Protein AF-A0A3N5UW01-F1 (afdb_monomer)

Nearest PDB structures (foldseek):
  9c3c-assembly1_g  TM=2.859E-01  e=5.652E-01  Oryctolagus cuniculus

Radius of gyration: 38.85 Å; Cα contacts (8 Å, |Δi|>4): 46; chains: 1; bounding box: 62×27×122 Å

Secondary structure (DSSP, 8-state):
------STTSHHHHHHHHHHHHHHHHHHHHHHHHHHHHHHHHHHHHHHHHS-TT----S-S-------S-S----SEEEEE-TTS-EEEEEEEETTEEEEEE--

Structure (mmCIF, N/CA/C/O backbone):
data_AF-A0A3N5UW01-F1
#
_entry.id   AF-A0A3N5UW01-F1
#
loop_
_atom_site.group_PDB
_atom_site.id
_atom_site.type_symbol
_atom_site.label_atom_id
_atom_site.label_alt_id
_atom_site.label_comp_id
_atom_site.label_asym_id
_atom_site.label_entity_id
_atom_site.label_seq_id
_atom_site.pdbx_PDB_ins_code
_atom_site.Cartn_x
_atom_site.Cartn_y
_atom_site.Cartn_z
_atom_site.occupancy
_atom_site.B_iso_or_equiv
_atom_site.auth_seq_id
_atom_site.auth_comp_id
_atom_site.auth_asym_id
_atom_site.auth_atom_id
_atom_site.pdbx_PDB_model_num
ATOM 1 N N . MET A 1 1 ? 33.631 15.659 -86.464 1.00 45.50 1 MET A N 1
ATOM 2 C CA . MET A 1 1 ? 33.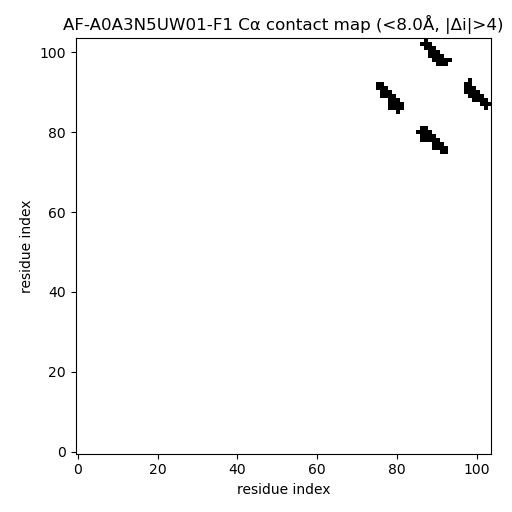346 16.226 -85.129 1.00 45.50 1 MET A CA 1
ATOM 3 C C . MET A 1 1 ? 32.632 15.150 -84.328 1.00 45.50 1 MET A C 1
ATOM 5 O O . MET A 1 1 ? 31.480 14.873 -84.620 1.00 45.50 1 MET A O 1
ATOM 9 N N . SER A 1 2 ? 33.350 14.465 -83.435 1.00 50.00 2 SER A N 1
ATOM 10 C CA . SER A 1 2 ? 32.828 13.345 -82.636 1.00 50.00 2 SER A CA 1
ATOM 11 C C . SER A 1 2 ? 32.623 13.816 -81.201 1.00 50.00 2 SER A C 1
ATOM 13 O O . SER A 1 2 ? 33.566 14.310 -80.588 1.00 50.00 2 SER A O 1
ATOM 15 N N . VAL A 1 3 ? 31.402 13.685 -80.690 1.00 66.69 3 VAL A N 1
ATOM 16 C CA . VAL A 1 3 ? 31.042 13.969 -79.294 1.00 66.69 3 VAL A CA 1
ATOM 17 C C . VAL A 1 3 ? 31.206 12.674 -78.485 1.00 66.69 3 VAL A C 1
ATOM 19 O O . VAL A 1 3 ? 30.665 11.654 -78.913 1.00 66.69 3 VAL A O 1
ATOM 22 N N . PRO A 1 4 ? 31.929 12.659 -77.349 1.00 66.25 4 PRO A N 1
ATOM 23 C CA . PRO A 1 4 ? 32.035 11.470 -76.504 1.00 66.25 4 PRO A CA 1
ATOM 24 C C . PRO A 1 4 ? 30.859 11.371 -75.507 1.00 66.25 4 PRO A C 1
ATOM 26 O O . PRO A 1 4 ? 30.545 12.365 -74.854 1.00 66.25 4 PRO A O 1
ATOM 29 N N . PRO A 1 5 ? 30.242 10.187 -75.312 1.00 72.38 5 PRO A N 1
ATOM 30 C CA . PRO A 1 5 ? 29.309 9.949 -74.213 1.00 72.38 5 PRO A CA 1
ATOM 31 C C . PRO A 1 5 ? 29.868 8.905 -73.231 1.00 72.38 5 PRO A C 1
ATOM 33 O O . PRO A 1 5 ? 29.933 7.723 -73.565 1.00 72.38 5 PRO A O 1
ATOM 36 N N . ALA A 1 6 ? 30.266 9.308 -72.016 1.00 57.91 6 ALA A N 1
ATOM 37 C CA . ALA A 1 6 ? 30.646 8.341 -70.972 1.00 57.91 6 ALA A CA 1
ATOM 38 C C . ALA A 1 6 ? 30.590 8.843 -69.508 1.00 57.91 6 ALA A C 1
ATOM 40 O O . ALA A 1 6 ? 31.278 8.272 -68.663 1.00 57.91 6 ALA A O 1
ATOM 41 N N . GLU A 1 7 ? 29.801 9.866 -69.156 1.00 57.69 7 GLU A N 1
ATOM 42 C CA . GLU A 1 7 ? 29.790 10.381 -67.764 1.00 57.69 7 GLU A CA 1
ATOM 43 C C . GLU A 1 7 ? 28.552 10.028 -66.925 1.00 57.69 7 GLU A C 1
ATOM 45 O O . GLU A 1 7 ? 28.596 10.137 -65.703 1.00 57.69 7 GLU A O 1
ATOM 50 N N . THR A 1 8 ? 27.474 9.499 -67.505 1.00 60.41 8 THR A N 1
ATOM 51 C CA . THR A 1 8 ? 26.215 9.290 -66.762 1.00 60.41 8 THR A CA 1
ATOM 52 C C . THR A 1 8 ? 26.077 7.943 -66.040 1.00 60.41 8 THR A C 1
ATOM 54 O O . THR A 1 8 ? 25.133 7.771 -65.279 1.00 60.41 8 THR A O 1
ATOM 57 N N . CYS A 1 9 ? 27.008 6.991 -66.190 1.00 54.09 9 CYS A N 1
ATOM 58 C CA . CYS A 1 9 ? 26.825 5.629 -65.652 1.00 54.09 9 CYS A CA 1
ATOM 59 C C . CYS A 1 9 ? 27.586 5.318 -64.343 1.00 54.09 9 CYS A C 1
ATOM 61 O O . CYS A 1 9 ? 27.413 4.241 -63.775 1.00 54.09 9 CYS A O 1
ATOM 63 N N . ARG A 1 10 ? 28.435 6.227 -63.835 1.00 58.81 10 ARG A N 1
ATOM 64 C CA . ARG A 1 10 ? 29.191 5.997 -62.581 1.00 58.81 10 ARG A CA 1
ATOM 65 C C . ARG A 1 10 ? 28.487 6.502 -61.318 1.00 58.81 10 ARG A C 1
ATOM 67 O O . ARG A 1 10 ? 28.707 5.919 -60.258 1.00 58.81 10 ARG A O 1
ATOM 74 N N . MET A 1 11 ? 27.636 7.524 -61.431 1.00 57.56 11 MET A N 1
ATOM 75 C CA . MET A 1 11 ? 27.013 8.201 -60.283 1.00 57.56 11 MET A CA 1
ATOM 76 C C . MET A 1 11 ? 25.943 7.329 -59.605 1.00 57.56 11 MET A C 1
ATOM 78 O O . MET A 1 11 ? 25.987 7.136 -58.397 1.00 57.56 11 MET A O 1
ATOM 82 N N . ASP A 1 12 ? 25.113 6.642 -60.393 1.00 71.81 12 ASP A N 1
ATOM 83 C CA . ASP A 1 12 ? 24.039 5.773 -59.890 1.00 71.81 12 ASP A CA 1
ATOM 84 C C . ASP A 1 12 ? 24.577 4.646 -58.981 1.00 71.81 12 ASP A C 1
ATOM 86 O O . ASP A 1 12 ? 24.140 4.455 -57.850 1.00 71.81 12 ASP A O 1
ATOM 90 N N . SER A 1 13 ? 25.631 3.947 -59.411 1.00 75.56 13 SER A N 1
ATOM 91 C CA . SER A 1 13 ? 26.195 2.827 -58.640 1.00 75.56 13 SER A CA 1
ATOM 92 C C . SER A 1 13 ? 26.893 3.239 -57.335 1.00 75.56 13 SER A C 1
ATOM 94 O O . SER A 1 13 ? 26.899 2.465 -56.375 1.00 75.56 13 SER A O 1
ATOM 96 N N . ALA A 1 14 ? 27.493 4.432 -57.286 1.00 83.12 14 ALA A N 1
ATOM 97 C CA . ALA A 1 14 ? 28.154 4.947 -56.089 1.00 83.12 14 ALA A CA 1
ATOM 98 C C . ALA A 1 14 ? 27.126 5.464 -55.073 1.00 83.12 14 ALA A C 1
ATOM 100 O O . ALA A 1 14 ? 27.239 5.167 -53.881 1.00 83.12 14 ALA A O 1
ATOM 101 N N . ASP A 1 15 ? 26.086 6.142 -55.557 1.00 85.00 15 ASP A N 1
ATOM 102 C CA . ASP A 1 15 ? 24.999 6.669 -54.738 1.00 85.00 15 ASP A CA 1
ATOM 103 C C . ASP A 1 15 ? 24.146 5.538 -54.149 1.00 85.00 15 ASP A C 1
ATOM 105 O O . ASP A 1 15 ? 23.898 5.524 -52.941 1.00 85.00 15 ASP A O 1
ATOM 109 N N . HIS A 1 16 ? 23.806 4.511 -54.940 1.00 84.25 16 HIS A N 1
ATOM 110 C CA . HIS A 1 16 ? 23.116 3.311 -54.440 1.00 84.25 16 HIS A CA 1
ATOM 111 C C . HIS A 1 16 ? 23.913 2.595 -53.349 1.00 84.25 16 HIS A C 1
ATOM 113 O O . HIS A 1 16 ? 23.346 2.171 -52.342 1.00 84.25 16 HIS A O 1
ATOM 119 N N . ARG A 1 17 ? 25.241 2.493 -53.498 1.00 85.44 17 ARG A N 1
ATOM 120 C CA . ARG A 1 17 ? 26.116 1.901 -52.470 1.00 85.44 17 ARG A CA 1
ATOM 121 C C . ARG A 1 17 ? 26.164 2.750 -51.200 1.00 85.44 17 ARG A C 1
ATOM 123 O O . ARG A 1 17 ? 26.128 2.198 -50.101 1.00 85.44 17 ARG A O 1
ATOM 130 N N . ALA A 1 18 ? 26.217 4.074 -51.332 1.00 88.81 18 ALA A N 1
ATOM 131 C CA . ALA A 1 18 ? 26.189 4.988 -50.194 1.00 88.81 18 ALA A CA 1
ATOM 132 C C . ALA A 1 18 ? 24.846 4.933 -49.443 1.00 88.81 18 ALA A C 1
ATOM 134 O O . ALA A 1 18 ? 24.825 4.944 -48.210 1.00 88.81 18 ALA A O 1
ATOM 135 N N . LEU A 1 19 ? 23.729 4.823 -50.167 1.00 89.44 19 LEU A N 1
ATOM 136 C CA . LEU A 1 19 ? 22.396 4.654 -49.588 1.00 89.44 19 LEU A CA 1
ATOM 137 C C . LEU A 1 19 ? 22.237 3.293 -48.907 1.00 89.44 19 LEU A C 1
ATOM 139 O O . LEU A 1 19 ? 21.755 3.245 -47.776 1.00 89.44 19 LEU A O 1
ATOM 143 N N . ALA A 1 20 ? 22.709 2.212 -49.532 1.00 89.56 20 ALA A N 1
ATOM 144 C CA . ALA A 1 20 ? 22.697 0.878 -48.939 1.00 89.56 20 ALA A CA 1
ATOM 145 C C . ALA A 1 20 ? 23.468 0.850 -47.613 1.00 89.56 20 ALA A C 1
ATOM 147 O O . ALA A 1 20 ? 22.941 0.379 -46.612 1.00 89.56 20 ALA A O 1
ATOM 148 N N . ALA A 1 21 ? 24.661 1.452 -47.559 1.00 90.06 21 ALA A N 1
ATOM 149 C CA . ALA A 1 21 ? 25.450 1.536 -46.329 1.00 90.06 21 ALA A CA 1
ATOM 150 C C . ALA A 1 21 ? 24.744 2.332 -45.213 1.00 90.06 21 ALA A C 1
ATOM 152 O O . ALA A 1 21 ? 24.840 1.983 -44.033 1.00 90.06 21 ALA A O 1
ATOM 153 N N . ARG A 1 22 ? 24.016 3.400 -45.569 1.00 91.31 22 ARG A N 1
ATOM 154 C CA . ARG A 1 22 ? 23.206 4.169 -44.611 1.00 91.31 22 ARG A CA 1
ATOM 155 C C . ARG A 1 22 ? 22.004 3.370 -44.113 1.00 91.31 22 ARG A C 1
ATOM 157 O O . ARG A 1 22 ? 21.739 3.389 -42.914 1.00 91.31 22 ARG A O 1
ATOM 164 N N . LEU A 1 23 ? 21.308 2.660 -44.998 1.00 92.50 23 LEU A N 1
ATOM 165 C CA . LEU A 1 23 ? 20.185 1.791 -44.638 1.00 92.50 23 LEU A CA 1
ATOM 166 C C . LEU A 1 23 ? 20.625 0.674 -43.697 1.00 92.50 23 LEU A C 1
ATOM 168 O O . LEU A 1 23 ? 20.002 0.477 -42.660 1.00 92.50 23 LEU A O 1
ATOM 172 N N . ASP A 1 24 ? 21.751 0.035 -43.995 1.00 93.25 24 ASP A N 1
ATOM 173 C CA . ASP A 1 24 ? 22.326 -1.030 -43.176 1.00 93.25 24 ASP A CA 1
ATOM 174 C C . ASP A 1 24 ? 22.614 -0.563 -41.743 1.00 93.25 24 ASP A C 1
ATOM 176 O O . ASP A 1 24 ? 22.425 -1.293 -40.765 1.00 93.25 24 ASP A O 1
ATOM 180 N N . ARG A 1 25 ? 23.069 0.686 -41.602 1.00 92.75 25 ARG A N 1
ATOM 181 C CA . ARG A 1 25 ? 23.287 1.316 -40.300 1.00 92.75 25 ARG A CA 1
ATOM 182 C C . ARG A 1 25 ? 21.964 1.596 -39.590 1.00 92.75 25 ARG A C 1
ATOM 184 O O . ARG A 1 25 ? 21.814 1.223 -38.425 1.00 92.75 25 ARG A O 1
ATOM 191 N N . LEU A 1 26 ? 21.014 2.211 -40.291 1.00 91.81 26 LEU A N 1
ATOM 192 C CA . LEU A 1 26 ? 19.700 2.539 -39.738 1.00 91.81 26 LEU A CA 1
ATOM 193 C C . LEU A 1 26 ? 18.927 1.288 -39.317 1.00 91.81 26 LEU A C 1
ATOM 195 O O . LEU A 1 26 ? 18.271 1.305 -38.282 1.00 91.81 26 LEU A O 1
ATOM 199 N N . GLU A 1 27 ? 19.031 0.186 -40.054 1.00 94.81 27 GLU A N 1
ATOM 200 C CA . GLU A 1 27 ? 18.365 -1.068 -39.714 1.00 94.81 27 GLU A CA 1
ATOM 201 C C . GLU A 1 27 ? 18.915 -1.664 -38.413 1.00 94.81 27 GLU A C 1
ATOM 203 O O . GLU A 1 27 ? 18.147 -2.065 -37.534 1.00 94.81 27 GLU A O 1
ATOM 208 N N . ARG A 1 28 ? 20.242 -1.661 -38.232 1.00 93.00 28 ARG A N 1
ATOM 209 C CA . ARG A 1 28 ? 20.877 -2.132 -36.989 1.00 93.00 28 ARG A CA 1
ATOM 210 C C . ARG A 1 28 ? 20.487 -1.270 -35.793 1.00 93.00 28 ARG A C 1
ATOM 212 O O . ARG A 1 28 ? 20.191 -1.807 -34.724 1.00 93.00 28 ARG A O 1
ATOM 219 N N . GLU A 1 29 ? 20.478 0.050 -35.966 1.00 92.62 29 GLU A N 1
ATOM 220 C CA . GLU A 1 29 ? 20.065 0.998 -34.927 1.00 92.62 29 GLU A CA 1
ATOM 221 C C . GLU A 1 29 ? 18.573 0.829 -34.589 1.00 92.62 29 GLU A C 1
ATOM 223 O O . GLU A 1 29 ? 18.212 0.713 -33.417 1.00 92.62 29 GLU A O 1
ATOM 228 N N . ASN A 1 30 ? 17.707 0.690 -35.597 1.00 93.31 30 ASN A N 1
ATOM 229 C CA . ASN A 1 30 ? 16.273 0.464 -35.415 1.00 93.31 30 ASN A CA 1
ATOM 230 C C . ASN A 1 30 ? 15.986 -0.876 -34.721 1.00 93.31 30 ASN A C 1
ATOM 232 O O . ASN A 1 30 ? 15.158 -0.938 -33.813 1.00 93.31 30 ASN A O 1
ATOM 236 N N . ARG A 1 31 ? 16.709 -1.945 -35.082 1.00 93.00 31 ARG A N 1
ATOM 237 C CA . ARG A 1 31 ? 16.579 -3.264 -34.447 1.00 93.00 31 ARG A CA 1
ATOM 238 C C . ARG A 1 31 ? 16.953 -3.220 -32.966 1.00 93.00 31 ARG A C 1
ATOM 240 O O . ARG A 1 31 ? 16.228 -3.784 -32.149 1.00 93.00 31 ARG A O 1
ATOM 247 N N . ARG A 1 32 ? 18.026 -2.507 -32.608 1.00 91.81 32 ARG A N 1
ATOM 248 C CA . ARG A 1 32 ? 18.423 -2.290 -31.205 1.00 91.81 32 ARG A CA 1
ATOM 249 C C . ARG A 1 32 ? 17.400 -1.449 -30.446 1.00 91.81 32 ARG A C 1
ATOM 251 O O . ARG A 1 32 ? 17.044 -1.813 -29.331 1.00 91.81 32 ARG A O 1
ATOM 258 N N . MET A 1 33 ? 16.879 -0.380 -31.050 1.00 93.12 33 MET A N 1
ATOM 259 C CA . MET A 1 33 ? 15.835 0.445 -30.430 1.00 93.12 33 MET A CA 1
ATOM 260 C C . MET A 1 33 ? 14.536 -0.328 -30.209 1.00 93.12 33 MET A C 1
ATOM 262 O O . MET A 1 33 ? 13.938 -0.204 -29.147 1.00 93.12 33 MET A O 1
ATOM 266 N N . LYS A 1 34 ? 14.114 -1.168 -31.160 1.00 92.62 34 LYS A N 1
ATOM 267 C CA . LYS A 1 34 ? 12.939 -2.037 -30.995 1.00 92.62 34 LYS A CA 1
ATOM 268 C C . LYS A 1 34 ? 13.131 -3.031 -29.856 1.00 92.62 34 LYS A C 1
ATOM 270 O O . LYS A 1 34 ? 12.231 -3.192 -29.039 1.00 92.62 34 LYS A O 1
ATOM 275 N N . GLN A 1 35 ? 14.306 -3.655 -29.770 1.00 92.56 35 GLN A N 1
ATOM 276 C CA . GLN A 1 35 ? 14.639 -4.556 -28.666 1.00 92.56 35 GLN A CA 1
ATOM 277 C C . GLN A 1 35 ? 14.626 -3.815 -27.324 1.00 92.56 35 GLN A C 1
ATOM 279 O O . GLN A 1 35 ? 13.925 -4.246 -26.412 1.00 92.56 35 GLN A O 1
ATOM 284 N N . ALA A 1 36 ? 15.301 -2.666 -27.228 1.00 93.50 36 ALA A N 1
ATOM 285 C CA . ALA A 1 36 ? 15.328 -1.845 -26.019 1.00 93.50 36 ALA A CA 1
ATOM 286 C C . ALA A 1 36 ? 13.929 -1.352 -25.612 1.00 93.50 36 ALA A C 1
ATOM 288 O O . ALA A 1 36 ? 13.554 -1.460 -24.448 1.00 93.50 36 ALA A O 1
ATOM 289 N N . GLY A 1 37 ? 13.130 -0.878 -26.570 1.00 94.56 37 GLY A N 1
ATOM 290 C CA . GLY A 1 37 ? 11.759 -0.429 -26.340 1.00 94.56 37 GLY A CA 1
ATOM 291 C C . GLY A 1 37 ? 10.840 -1.563 -25.890 1.00 94.56 37 GLY A C 1
ATOM 292 O O . GLY A 1 37 ? 10.109 -1.406 -24.918 1.0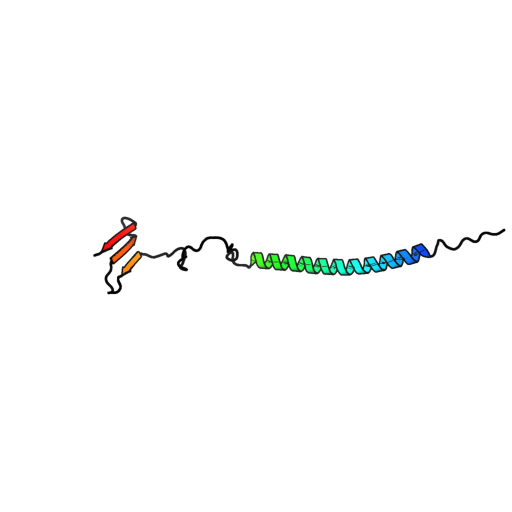0 94.56 37 GLY A O 1
ATOM 293 N N . SER A 1 38 ? 10.916 -2.733 -26.533 1.00 94.19 38 SER A N 1
ATOM 294 C CA . SER A 1 38 ? 10.131 -3.905 -26.120 1.00 94.19 38 SER A CA 1
ATOM 295 C C . SER A 1 38 ? 10.513 -4.399 -24.722 1.00 94.19 38 SER A C 1
ATOM 297 O O . SER A 1 38 ? 9.633 -4.730 -23.933 1.00 94.19 38 SER A O 1
ATOM 299 N N . LEU A 1 39 ? 11.807 -4.374 -24.380 1.00 95.75 39 LEU A N 1
ATOM 300 C CA . LEU A 1 39 ? 12.295 -4.742 -23.054 1.00 95.75 39 LEU A CA 1
ATOM 301 C C . LEU A 1 39 ? 11.818 -3.749 -21.987 1.00 95.75 39 LEU A C 1
ATOM 303 O O . LEU A 1 39 ? 11.405 -4.172 -20.912 1.00 95.75 39 LEU A O 1
ATOM 307 N N . ALA A 1 40 ? 11.825 -2.450 -22.296 1.00 94.88 40 ALA A N 1
ATOM 308 C CA . ALA A 1 40 ? 11.317 -1.408 -21.409 1.00 94.88 40 ALA A CA 1
ATOM 309 C C . ALA A 1 40 ? 9.799 -1.517 -21.181 1.00 94.88 40 ALA A C 1
ATOM 311 O O . ALA A 1 40 ? 9.324 -1.355 -20.060 1.00 94.88 40 ALA A O 1
ATOM 312 N N . LEU A 1 41 ? 9.023 -1.828 -22.225 1.00 94.75 41 LEU A N 1
ATOM 313 C CA . LEU A 1 41 ? 7.580 -2.046 -22.086 1.00 94.75 41 LEU A CA 1
ATOM 314 C C . LEU A 1 41 ? 7.275 -3.295 -21.254 1.00 94.75 41 LEU A C 1
ATOM 316 O O . LEU A 1 41 ? 6.411 -3.247 -20.379 1.00 94.75 41 LEU A O 1
ATOM 320 N N . LEU A 1 42 ? 8.001 -4.393 -21.485 1.00 95.00 42 LEU A N 1
ATOM 321 C CA . LEU A 1 42 ? 7.851 -5.622 -20.705 1.00 95.00 42 LEU A CA 1
ATOM 322 C C . LEU A 1 42 ? 8.236 -5.420 -19.237 1.00 95.00 42 LEU A C 1
ATOM 324 O O . LEU A 1 42 ? 7.516 -5.889 -18.357 1.00 95.00 42 LEU A O 1
ATOM 328 N N . SER A 1 43 ? 9.327 -4.703 -18.955 1.00 90.62 43 SER A N 1
ATOM 329 C CA . SER A 1 43 ? 9.729 -4.414 -17.576 1.00 90.62 43 SER A CA 1
ATOM 330 C C . SER A 1 43 ? 8.710 -3.524 -16.865 1.00 90.62 43 SER A C 1
ATOM 332 O O . SER A 1 43 ? 8.338 -3.817 -15.732 1.00 90.62 43 SER A O 1
ATOM 334 N N . MET A 1 44 ? 8.182 -2.497 -17.536 1.00 91.69 44 MET A N 1
ATOM 335 C CA . MET A 1 44 ? 7.141 -1.632 -16.978 1.00 91.69 44 MET A CA 1
ATOM 336 C C . MET A 1 44 ? 5.840 -2.398 -16.705 1.00 91.69 44 MET A C 1
ATOM 338 O O . MET A 1 44 ? 5.240 -2.230 -15.645 1.00 91.69 44 MET A O 1
ATOM 342 N N . ALA A 1 45 ? 5.428 -3.283 -17.618 1.00 89.12 45 ALA A N 1
ATOM 343 C CA . ALA A 1 45 ? 4.264 -4.143 -17.418 1.00 89.12 45 ALA A CA 1
ATOM 344 C C . ALA A 1 45 ? 4.459 -5.110 -16.238 1.00 89.12 45 ALA A C 1
ATOM 346 O O . ALA A 1 45 ? 3.557 -5.266 -15.419 1.00 89.12 45 ALA A O 1
ATOM 347 N N . ALA A 1 46 ? 5.645 -5.713 -16.103 1.00 89.06 46 ALA A N 1
ATOM 348 C CA . ALA A 1 46 ? 5.965 -6.583 -14.974 1.00 89.06 46 ALA A CA 1
ATOM 349 C C . ALA A 1 46 ? 5.915 -5.827 -13.636 1.00 89.06 46 ALA A C 1
ATOM 351 O O . ALA A 1 46 ? 5.350 -6.332 -12.665 1.00 89.06 46 ALA A O 1
ATOM 352 N N . VAL A 1 47 ? 6.439 -4.597 -13.596 1.00 86.31 47 VAL A N 1
ATOM 353 C CA . VAL A 1 47 ? 6.344 -3.729 -12.414 1.00 86.31 47 VAL A CA 1
ATOM 354 C C . VAL A 1 47 ? 4.887 -3.418 -12.083 1.00 86.31 47 VAL A C 1
ATOM 356 O O . VAL A 1 47 ? 4.516 -3.534 -10.926 1.00 86.31 47 VAL A O 1
ATOM 359 N N . LEU A 1 48 ? 4.039 -3.092 -13.063 1.00 84.69 48 LEU A N 1
ATOM 360 C CA . LEU A 1 48 ? 2.615 -2.819 -12.818 1.00 84.69 48 LEU A CA 1
ATOM 361 C C . LEU A 1 48 ? 1.851 -4.024 -12.252 1.00 84.69 48 LEU A C 1
ATOM 363 O O . LEU A 1 48 ? 0.947 -3.835 -11.445 1.00 84.69 48 LEU A O 1
ATOM 367 N N . VAL A 1 49 ? 2.199 -5.247 -12.665 1.00 85.62 49 VAL A N 1
ATOM 368 C CA . VAL A 1 49 ? 1.539 -6.472 -12.183 1.00 85.62 49 VAL A CA 1
ATOM 369 C C . VAL A 1 49 ? 2.010 -6.863 -10.779 1.00 85.62 49 VAL A C 1
ATOM 371 O O . VAL A 1 49 ? 1.212 -7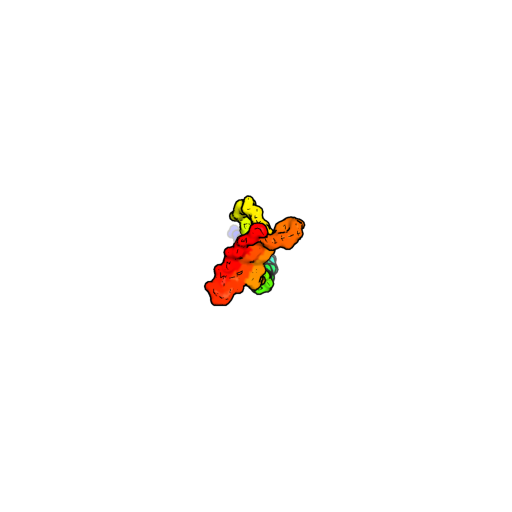.355 -9.986 1.00 85.62 49 VAL A O 1
ATOM 374 N N . ILE A 1 50 ? 3.295 -6.668 -10.463 1.00 82.19 50 ILE A N 1
ATOM 375 C CA . ILE A 1 50 ? 3.889 -7.101 -9.186 1.00 82.19 50 ILE A CA 1
ATOM 376 C C . ILE A 1 50 ? 3.829 -5.995 -8.119 1.00 82.19 50 ILE A C 1
ATOM 378 O O . ILE A 1 50 ? 3.874 -6.291 -6.924 1.00 82.19 50 ILE A O 1
ATOM 382 N N . ALA A 1 51 ? 3.734 -4.722 -8.513 1.00 70.12 51 ALA A N 1
ATOM 383 C CA . ALA A 1 51 ? 3.746 -3.622 -7.563 1.00 70.12 51 ALA A CA 1
ATOM 384 C C . ALA A 1 51 ? 2.484 -3.646 -6.681 1.00 70.12 51 ALA A C 1
ATOM 386 O O . ALA A 1 51 ? 1.365 -3.637 -7.199 1.00 70.12 51 ALA A O 1
ATOM 387 N N . PRO A 1 52 ? 2.635 -3.613 -5.345 1.00 61.00 52 PRO A N 1
ATOM 388 C CA . PRO A 1 52 ? 1.504 -3.394 -4.459 1.00 61.00 52 PRO A CA 1
ATOM 389 C C . PRO A 1 52 ? 0.886 -2.027 -4.778 1.00 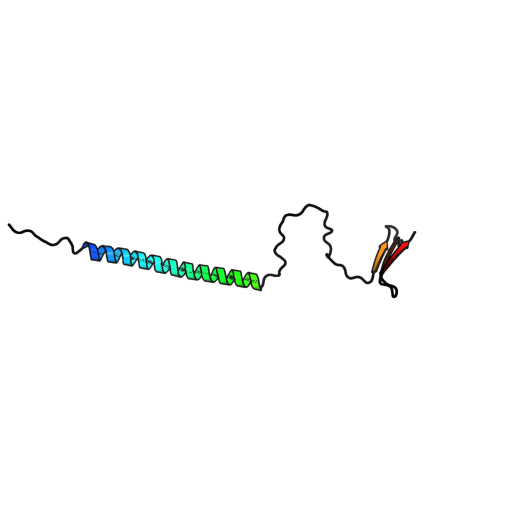61.00 52 PRO A C 1
ATOM 391 O O . PRO A 1 52 ? 1.600 -1.044 -4.992 1.00 61.00 52 PRO A O 1
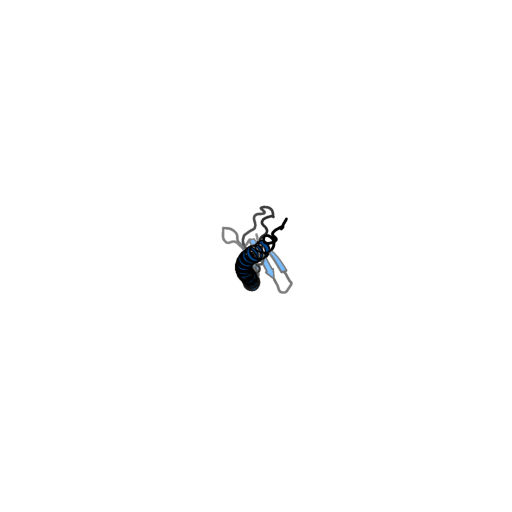ATOM 394 N N . THR A 1 53 ? -0.445 -1.952 -4.793 1.00 60.06 53 THR A N 1
ATOM 395 C CA . THR A 1 53 ? -1.272 -0.790 -5.178 1.00 60.06 53 THR A CA 1
ATOM 396 C C . THR A 1 53 ? -1.118 0.448 -4.273 1.00 60.06 53 THR A C 1
ATOM 398 O O . THR A 1 53 ? -1.979 1.324 -4.256 1.00 60.06 53 THR A O 1
ATOM 401 N N . SER A 1 54 ? -0.037 0.550 -3.502 1.00 55.44 54 SER A N 1
ATOM 402 C CA . SER A 1 54 ? 0.180 1.568 -2.471 1.00 55.44 54 SER A CA 1
ATOM 403 C C . SER A 1 54 ? 0.991 2.779 -2.950 1.00 55.44 54 SER A C 1
ATOM 405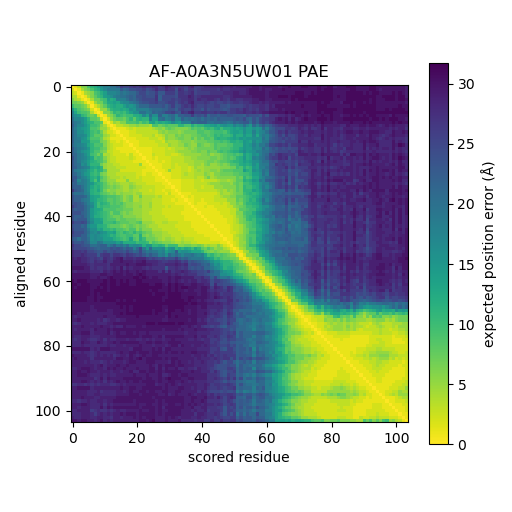 O O . SER A 1 54 ? 1.177 3.718 -2.178 1.00 55.44 54 SER A O 1
ATOM 407 N N . VAL A 1 55 ? 1.490 2.794 -4.192 1.00 56.34 55 VAL A N 1
ATOM 408 C CA . VAL A 1 55 ? 2.413 3.838 -4.684 1.00 56.34 55 VAL A CA 1
ATOM 409 C C . VAL A 1 55 ? 1.722 4.813 -5.639 1.00 56.34 55 VAL A C 1
ATOM 411 O O . VAL A 1 55 ? 2.142 5.003 -6.771 1.00 56.34 55 VAL A O 1
ATOM 414 N N . VAL A 1 56 ? 0.653 5.462 -5.177 1.00 52.84 56 VAL A N 1
ATOM 415 C CA . VAL A 1 56 ? 0.236 6.777 -5.694 1.00 52.84 56 VAL A CA 1
ATOM 416 C C . VAL A 1 56 ? -0.255 7.611 -4.509 1.00 52.84 56 VAL A C 1
ATOM 418 O O . VAL A 1 56 ? -1.444 7.864 -4.342 1.00 52.84 56 VAL A O 1
ATOM 421 N N . LYS A 1 57 ? 0.668 8.041 -3.643 1.00 45.91 57 LYS A N 1
ATOM 422 C CA . LYS A 1 57 ? 0.418 9.222 -2.809 1.00 45.91 57 LYS A CA 1
ATOM 423 C C . LYS A 1 57 ? 0.692 10.437 -3.686 1.00 45.91 57 LYS A C 1
ATOM 425 O O . LYS A 1 57 ? 1.842 10.802 -3.900 1.00 45.91 57 LYS A O 1
ATOM 430 N N . LYS A 1 58 ? -0.369 11.026 -4.239 1.00 52.25 58 LYS A N 1
ATOM 431 C CA . LYS A 1 58 ? -0.301 12.399 -4.740 1.00 52.25 58 LYS A CA 1
ATOM 432 C C . LYS A 1 58 ? -0.040 13.295 -3.534 1.00 52.25 58 LYS A C 1
ATOM 434 O O . LYS A 1 58 ? -0.871 13.381 -2.635 1.00 52.25 58 LYS A O 1
ATOM 439 N N . GLU A 1 59 ? 1.137 13.902 -3.496 1.00 50.69 59 GLU A N 1
ATOM 440 C CA . GLU A 1 59 ? 1.444 14.987 -2.575 1.00 50.69 59 GLU A CA 1
ATOM 441 C C . GLU A 1 59 ? 0.576 16.180 -2.967 1.00 50.69 59 GLU A C 1
ATOM 443 O O . GLU A 1 59 ? 0.726 16.751 -4.046 1.00 50.69 59 GLU A O 1
ATOM 448 N N . GLY A 1 60 ? -0.401 16.494 -2.125 1.00 51.22 60 GLY A N 1
ATOM 449 C CA . GLY A 1 60 ? -1.328 17.578 -2.397 1.00 51.22 60 GLY A CA 1
ATOM 450 C C . GLY A 1 60 ? -2.579 17.508 -1.547 1.00 51.22 60 GLY A C 1
ATOM 451 O O . GLY A 1 60 ? -3.663 17.589 -2.101 1.00 51.22 60 GLY A O 1
ATOM 452 N N . GLU A 1 61 ? -2.457 17.368 -0.226 1.00 41.69 61 GLU A N 1
ATOM 453 C CA . GLU A 1 61 ? -3.535 17.831 0.645 1.00 41.69 61 GLU A CA 1
ATOM 454 C C . GLU A 1 61 ? -3.001 18.249 2.013 1.00 41.69 61 GLU A C 1
ATOM 456 O O . GLU A 1 61 ? -2.029 17.694 2.523 1.00 41.69 61 GLU A O 1
ATOM 461 N N . ALA A 1 62 ? -3.601 19.319 2.524 1.00 44.19 62 ALA A N 1
ATOM 462 C CA . ALA A 1 62 ? -3.139 20.158 3.611 1.00 44.19 62 ALA A CA 1
ATOM 463 C C . ALA A 1 62 ? -2.704 19.389 4.865 1.00 44.19 62 ALA A C 1
ATOM 465 O O . ALA A 1 62 ? -3.293 18.377 5.241 1.00 44.19 62 ALA A O 1
ATOM 466 N N . ALA A 1 63 ? -1.707 19.955 5.549 1.00 45.75 63 ALA A N 1
ATOM 467 C CA . ALA A 1 63 ? -1.250 19.569 6.874 1.00 45.75 63 ALA A CA 1
ATOM 468 C C . ALA A 1 63 ? -2.385 19.668 7.913 1.00 45.75 63 ALA A C 1
ATOM 470 O O . ALA A 1 63 ? -2.467 20.608 8.695 1.00 45.75 63 ALA A O 1
ATOM 471 N N . THR A 1 64 ? -3.266 18.676 7.919 1.00 44.72 64 THR A N 1
ATOM 472 C CA . THR A 1 64 ? -4.027 18.270 9.094 1.00 44.72 64 THR A CA 1
ATOM 473 C C . THR A 1 64 ? -3.205 17.172 9.736 1.00 44.72 64 THR A C 1
ATOM 475 O O . THR A 1 64 ? -2.891 16.184 9.072 1.00 44.72 64 THR A O 1
ATOM 478 N N . THR A 1 65 ? -2.806 17.375 10.991 1.00 49.88 65 THR A N 1
ATOM 479 C CA . THR A 1 65 ? -2.080 16.426 11.842 1.00 49.88 65 THR A CA 1
ATOM 480 C C . THR A 1 65 ? -2.720 15.044 11.740 1.00 49.88 65 THR A C 1
ATOM 482 O O . THR A 1 65 ? -3.662 14.714 12.455 1.00 49.88 65 THR A O 1
ATOM 485 N N . THR A 1 66 ? -2.244 14.246 10.788 1.00 45.84 66 THR A N 1
ATOM 486 C CA . THR A 1 66 ? -2.764 12.912 10.542 1.00 45.84 66 THR A CA 1
ATOM 487 C C . THR A 1 66 ? -2.053 12.046 11.554 1.00 45.84 66 THR A C 1
ATOM 489 O O . THR A 1 66 ? -0.858 11.785 11.421 1.00 45.84 66 THR A O 1
ATOM 492 N N . ILE A 1 67 ? -2.771 11.668 12.610 1.00 56.88 67 ILE A N 1
ATOM 493 C CA . ILE A 1 67 ? -2.360 10.587 13.499 1.00 56.88 67 ILE A CA 1
ATOM 494 C C . ILE A 1 67 ? -2.013 9.420 12.571 1.00 56.88 67 ILE A C 1
ATOM 496 O O . ILE A 1 67 ? -2.887 8.892 11.888 1.00 56.88 67 ILE A O 1
ATOM 500 N N . ALA A 1 68 ? -0.723 9.089 12.478 1.00 58.09 68 ALA A N 1
ATOM 501 C CA . ALA A 1 68 ? -0.180 8.023 11.638 1.00 58.09 68 ALA A CA 1
ATOM 502 C C . ALA A 1 68 ? -0.521 6.643 12.227 1.00 58.09 68 ALA A C 1
ATOM 504 O O . ALA A 1 68 ? 0.347 5.806 12.454 1.00 58.09 68 ALA A O 1
ATOM 505 N N . GLY A 1 69 ? -1.795 6.448 12.553 1.00 62.38 69 GLY A N 1
ATOM 506 C CA . GLY A 1 69 ? -2.364 5.197 13.007 1.00 62.38 69 GLY A CA 1
ATOM 507 C C . GLY A 1 69 ? -3.082 4.481 11.865 1.00 62.38 69 GLY A C 1
ATOM 508 O O . GLY A 1 69 ? -3.285 5.056 10.790 1.00 62.38 69 GLY A O 1
ATOM 509 N N . PRO A 1 70 ? -3.476 3.219 12.089 1.00 67.31 70 PRO A N 1
ATOM 510 C CA . PRO A 1 70 ? -4.380 2.516 11.192 1.00 67.31 70 PRO A CA 1
ATOM 511 C C . PRO A 1 70 ? -5.602 3.392 10.898 1.00 67.31 70 PRO A C 1
ATOM 513 O O . PRO A 1 70 ? -6.178 3.980 11.814 1.00 67.31 70 PRO A O 1
ATOM 516 N N . ARG A 1 71 ? -6.002 3.474 9.623 1.00 72.81 71 ARG A N 1
ATOM 517 C CA . ARG A 1 71 ? -7.230 4.183 9.218 1.00 72.81 71 ARG A CA 1
ATOM 518 C C . ARG A 1 71 ? -8.475 3.574 9.875 1.00 72.81 71 ARG A C 1
ATOM 520 O O . ARG A 1 71 ? -9.470 4.267 10.049 1.00 72.81 71 ARG A O 1
ATOM 527 N N . GLU A 1 72 ? -8.391 2.299 10.237 1.00 75.75 72 GLU A N 1
ATOM 528 C CA . GLU A 1 72 ? -9.436 1.519 10.880 1.00 75.75 72 GLU A CA 1
ATOM 529 C C . GLU A 1 72 ? -8.805 0.642 11.965 1.00 75.75 72 GLU A C 1
ATOM 531 O O . GLU A 1 72 ? -7.784 -0.010 11.733 1.00 75.75 72 GLU A O 1
ATOM 536 N N . ILE A 1 73 ? -9.381 0.677 13.166 1.00 81.56 73 ILE A N 1
ATOM 537 C CA . ILE A 1 73 ? -8.971 -0.146 14.304 1.00 81.56 73 ILE A CA 1
ATOM 538 C C . ILE A 1 73 ? -10.186 -0.974 14.708 1.00 81.56 73 ILE A C 1
ATOM 540 O O . ILE A 1 73 ? -11.131 -0.447 15.295 1.00 81.56 73 ILE A O 1
ATOM 544 N N . GLU A 1 74 ? -10.151 -2.270 14.405 1.00 87.50 74 GLU A N 1
ATOM 545 C 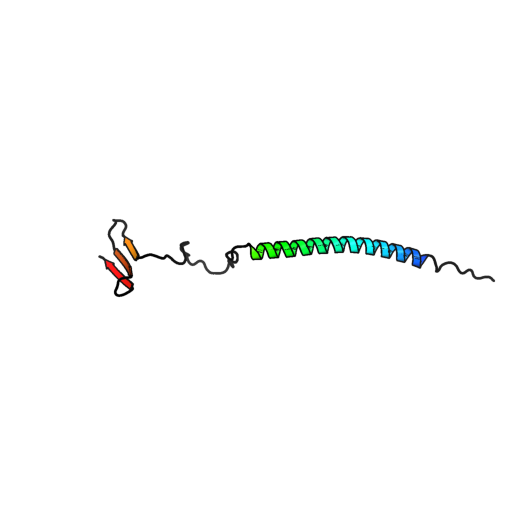CA . GLU A 1 74 ? -11.151 -3.219 14.886 1.00 87.50 74 GLU A CA 1
ATOM 546 C C . GLU A 1 74 ? -10.845 -3.589 16.340 1.00 87.50 74 GLU A C 1
ATOM 548 O O . GLU A 1 74 ? -9.833 -4.218 16.655 1.00 87.50 74 GLU A O 1
ATOM 553 N N . ALA A 1 75 ? -11.726 -3.184 17.250 1.00 87.38 75 ALA A N 1
ATOM 554 C CA . ALA A 1 75 ? -11.635 -3.503 18.665 1.00 87.38 75 ALA A CA 1
ATOM 555 C C . ALA A 1 75 ? -13.018 -3.860 19.208 1.00 87.38 75 ALA A C 1
ATOM 557 O O . ALA A 1 75 ? -14.037 -3.356 18.741 1.00 87.38 75 ALA A O 1
ATOM 558 N N . LYS A 1 76 ? -13.055 -4.699 20.248 1.00 88.31 76 LYS A N 1
ATOM 559 C CA . LYS A 1 76 ? -14.300 -4.973 20.988 1.00 88.31 76 LYS A CA 1
ATOM 560 C C . LYS A 1 76 ? -14.772 -3.752 21.788 1.00 88.31 76 LYS A C 1
ATOM 562 O O . LYS A 1 76 ? -15.961 -3.606 22.051 1.00 88.31 76 LYS A O 1
ATOM 567 N N . GLY A 1 77 ? -13.834 -2.881 22.155 1.00 91.75 77 GLY A N 1
ATOM 568 C CA . GLY A 1 77 ? -14.107 -1.601 22.784 1.00 91.75 77 GLY A CA 1
ATOM 569 C C . GLY A 1 77 ? -12.835 -0.812 23.088 1.00 91.75 77 GLY A C 1
ATOM 570 O O . GLY A 1 77 ? -11.723 -1.337 23.013 1.00 91.75 77 GLY A O 1
ATOM 571 N N . PHE A 1 78 ? -13.022 0.451 23.451 1.00 96.06 78 PHE A N 1
ATOM 572 C CA . PHE A 1 78 ? -11.991 1.403 23.835 1.00 96.06 78 PHE A CA 1
ATOM 573 C C . PHE A 1 78 ? -12.243 1.879 25.262 1.00 96.06 78 PHE A C 1
ATOM 575 O O . PHE A 1 78 ? -13.380 2.156 25.638 1.00 96.06 78 PHE A O 1
ATOM 582 N N . VAL A 1 79 ? -11.176 2.000 26.050 1.00 96.31 79 VAL A N 1
ATOM 583 C CA . VAL A 1 79 ? -11.227 2.527 27.418 1.00 96.31 79 VAL A CA 1
ATOM 584 C C . VAL A 1 79 ? -10.323 3.748 27.492 1.00 96.31 79 VAL A C 1
ATOM 586 O O . VAL A 1 79 ? -9.119 3.642 27.269 1.00 96.31 79 VAL A O 1
ATOM 589 N N . LEU A 1 80 ? -10.898 4.902 27.822 1.00 96.88 80 LEU A N 1
ATOM 590 C CA . LEU A 1 80 ? -10.144 6.106 28.137 1.00 96.88 80 LEU A CA 1
ATOM 591 C C . LEU A 1 80 ? -9.717 6.046 29.601 1.00 96.88 80 LEU A C 1
ATOM 593 O O . LEU A 1 80 ? -10.558 5.917 30.493 1.00 96.88 80 LEU A O 1
ATOM 597 N N . VAL A 1 81 ? -8.416 6.156 29.839 1.00 97.25 81 VAL A N 1
ATOM 598 C CA . VAL A 1 81 ? -7.807 6.134 31.168 1.00 97.25 81 VAL A CA 1
ATOM 599 C C . VAL A 1 81 ? -7.048 7.442 31.371 1.00 97.25 81 VAL A C 1
ATOM 601 O O . VAL A 1 81 ? -6.401 7.928 30.445 1.00 97.25 81 VAL A O 1
ATOM 604 N N . ASP A 1 82 ? -7.156 8.037 32.556 1.00 96.69 82 ASP A N 1
ATOM 605 C CA . ASP A 1 82 ? -6.410 9.244 32.911 1.00 96.69 82 ASP A CA 1
ATOM 606 C C . ASP A 1 82 ? -4.953 8.932 33.323 1.00 96.69 82 ASP A C 1
ATOM 608 O O . ASP A 1 82 ? -4.578 7.764 33.464 1.00 96.69 82 ASP A O 1
ATOM 612 N N . PRO A 1 83 ? -4.100 9.950 33.545 1.00 97.25 83 PRO A N 1
ATOM 613 C CA . PRO A 1 83 ? -2.712 9.729 33.962 1.00 97.25 83 PRO A CA 1
ATOM 614 C C . PRO A 1 83 ? -2.548 8.999 35.303 1.00 97.25 83 PRO A C 1
ATOM 616 O O . PRO A 1 83 ? -1.469 8.487 35.587 1.00 97.25 83 PRO A O 1
ATOM 619 N N . MET A 1 84 ? -3.593 8.954 36.134 1.00 95.75 84 MET A N 1
ATOM 620 C CA . MET A 1 84 ? -3.604 8.244 37.414 1.00 95.75 84 MET A CA 1
ATOM 621 C C . MET A 1 84 ? -4.109 6.799 37.281 1.00 95.75 84 MET A C 1
ATOM 623 O O . MET A 1 84 ? -4.158 6.077 38.275 1.00 95.75 84 MET A O 1
ATOM 627 N N . GLY A 1 85 ? -4.490 6.359 36.078 1.00 95.06 85 GLY A N 1
ATOM 628 C CA . GLY A 1 85 ? -5.028 5.022 35.838 1.00 95.06 85 GLY A CA 1
ATOM 629 C C . GLY A 1 85 ? -6.547 4.908 36.022 1.00 95.06 85 GLY A C 1
ATOM 630 O O . GLY A 1 85 ? -7.087 3.803 35.928 1.00 95.06 85 GLY A O 1
ATOM 631 N N . LYS A 1 86 ? -7.267 6.010 36.270 1.00 96.88 86 LYS A N 1
ATOM 632 C CA . LYS A 1 86 ? -8.727 5.996 36.446 1.00 96.88 86 LYS A CA 1
ATOM 633 C C . LYS A 1 86 ? -9.424 5.966 35.086 1.00 96.88 86 LYS A C 1
ATOM 635 O O . LYS A 1 86 ? -9.109 6.758 34.200 1.00 96.88 86 LYS A O 1
ATOM 640 N N . LYS A 1 87 ? -10.407 5.077 34.921 1.00 97.38 87 LYS A N 1
ATOM 641 C CA . LYS A 1 87 ? -11.254 5.031 33.715 1.00 97.38 87 LYS A CA 1
ATOM 642 C C . LYS A 1 87 ? -12.155 6.269 33.659 1.00 97.38 87 LYS A C 1
ATOM 644 O O . LYS A 1 87 ? -12.814 6.571 34.646 1.00 97.38 87 LYS A O 1
ATOM 649 N N . ARG A 1 88 ? -12.193 6.946 32.510 1.00 97.56 88 ARG A N 1
ATOM 650 C CA . ARG A 1 88 ? -12.968 8.177 32.249 1.00 97.56 88 ARG A CA 1
ATOM 651 C C . ARG A 1 88 ? -14.039 8.008 31.178 1.00 97.56 88 ARG A C 1
ATOM 653 O O . ARG A 1 88 ? -15.031 8.724 31.185 1.00 97.56 88 ARG A O 1
ATOM 660 N N . ALA A 1 89 ? -13.850 7.076 30.251 1.00 97.56 89 ALA A N 1
ATOM 661 C CA . ALA A 1 89 ? -14.855 6.750 29.246 1.00 97.56 89 ALA A CA 1
ATOM 662 C C . ALA A 1 89 ? -14.676 5.323 28.726 1.00 97.56 89 ALA A C 1
ATOM 664 O O . ALA A 1 89 ? -13.561 4.796 28.719 1.00 97.56 89 ALA A O 1
ATOM 665 N N . THR A 1 90 ? -15.759 4.720 28.247 1.00 96.75 90 THR A N 1
ATOM 666 C CA . THR A 1 90 ? -15.746 3.439 27.533 1.00 96.75 90 THR A CA 1
ATOM 667 C C . THR A 1 90 ? -16.590 3.531 26.268 1.00 96.75 90 THR A C 1
ATOM 669 O O . THR A 1 90 ? -17.717 4.009 26.331 1.00 96.75 90 THR A O 1
ATOM 672 N N . LEU A 1 91 ? -16.060 3.070 25.133 1.00 96.94 91 LEU A N 1
ATOM 673 C CA . LEU A 1 91 ? -16.785 2.927 23.865 1.00 96.94 91 LEU A CA 1
ATOM 674 C C . LEU A 1 91 ? -16.793 1.448 23.480 1.00 96.94 91 LEU A C 1
ATOM 676 O O . LEU A 1 91 ? -15.726 0.886 23.258 1.00 96.94 91 LEU A O 1
ATOM 680 N N . GLN A 1 92 ? -17.954 0.805 23.413 1.00 95.88 92 GLN A N 1
ATOM 681 C CA . GLN A 1 92 ? -18.051 -0.646 23.206 1.00 95.88 92 GLN A CA 1
ATOM 682 C C . GLN A 1 92 ? -19.307 -1.042 22.426 1.00 95.88 92 GLN A C 1
ATOM 684 O O . GLN A 1 92 ? -20.248 -0.260 22.314 1.00 95.88 92 GLN A O 1
AT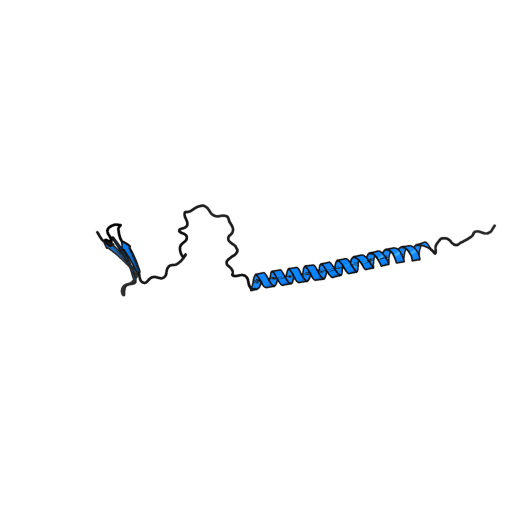OM 689 N N . MET A 1 93 ? -19.332 -2.270 21.907 1.00 95.50 93 MET A N 1
ATOM 690 C CA . MET A 1 93 ? -20.550 -2.892 21.380 1.00 95.50 93 MET A CA 1
ATOM 691 C C . MET A 1 93 ? -21.179 -3.777 22.463 1.00 95.50 93 MET A C 1
ATOM 693 O O . MET A 1 93 ? -20.513 -4.672 22.981 1.00 95.50 93 MET A O 1
ATOM 697 N N . THR A 1 94 ? -22.446 -3.538 22.795 1.00 91.19 94 THR A N 1
ATOM 698 C CA . THR A 1 94 ? -23.237 -4.356 23.732 1.00 91.19 94 THR A CA 1
ATOM 699 C C . THR A 1 94 ? -24.315 -5.148 22.992 1.00 91.19 94 THR A C 1
ATOM 701 O O . THR A 1 94 ? -24.571 -4.902 21.813 1.00 91.19 94 THR A O 1
ATOM 704 N N . ASP A 1 95 ? -25.019 -6.037 23.695 1.00 93.62 95 ASP A N 1
ATOM 705 C CA . ASP A 1 95 ? -26.175 -6.762 23.144 1.00 93.62 95 ASP A CA 1
ATOM 706 C C . ASP A 1 95 ? -27.333 -5.833 22.730 1.00 93.62 95 ASP A C 1
ATOM 708 O O . ASP A 1 95 ? -28.236 -6.250 22.008 1.00 93.62 95 ASP A O 1
ATOM 712 N N . GLN A 1 96 ? -27.333 -4.578 23.195 1.00 93.50 96 GLN A N 1
ATOM 713 C CA . GLN A 1 96 ? -28.322 -3.555 22.838 1.00 93.50 96 GLN A CA 1
ATOM 714 C C . GLN A 1 96 ? -27.828 -2.594 21.742 1.00 93.50 96 GLN A C 1
ATOM 716 O O . GLN A 1 96 ? -28.598 -1.756 21.275 1.00 93.50 96 GLN A O 1
ATOM 721 N N . GLY A 1 97 ? -26.564 -2.708 21.318 1.00 93.94 97 GLY A N 1
ATOM 722 C CA . GLY A 1 97 ? -25.941 -1.842 20.318 1.00 93.94 97 GLY A CA 1
ATOM 723 C C . GLY A 1 97 ? -24.709 -1.085 20.835 1.00 93.94 97 GLY A C 1
ATOM 724 O O . GLY A 1 97 ? -24.169 -1.420 21.897 1.00 93.94 97 GLY A O 1
ATOM 725 N N . PRO A 1 98 ? -24.223 -0.088 20.072 1.00 95.62 98 PRO A N 1
ATOM 726 C CA . PRO A 1 98 ? -23.045 0.685 20.443 1.00 95.62 98 PRO A CA 1
ATOM 727 C C . PRO A 1 98 ? -23.335 1.568 21.658 1.00 95.62 98 PRO A C 1
ATOM 729 O O . PRO A 1 98 ? -24.328 2.293 21.694 1.00 95.62 98 PRO A O 1
ATOM 732 N N . GLU A 1 99 ? -22.438 1.533 22.636 1.00 96.50 99 GLU A N 1
ATOM 733 C CA . GLU A 1 99 ? -22.554 2.279 23.883 1.00 96.50 99 GLU A CA 1
ATOM 734 C C . GLU A 1 99 ? -21.314 3.151 24.111 1.00 96.50 99 GLU A C 1
ATOM 736 O O . GLU A 1 99 ? -20.177 2.689 23.968 1.00 96.50 99 GLU A O 1
ATOM 741 N N . LEU A 1 100 ? -21.550 4.407 24.502 1.00 96.94 100 LEU A N 1
ATOM 742 C CA . LEU A 1 100 ? -20.546 5.323 25.037 1.00 96.94 100 LEU A CA 1
ATOM 743 C C . LEU A 1 100 ? -20.916 5.677 26.482 1.00 96.94 100 LEU A C 1
ATOM 745 O O . LEU A 1 100 ? -21.914 6.359 26.712 1.00 96.94 100 LEU A O 1
ATOM 749 N N . SER A 1 101 ? -20.091 5.261 27.440 1.00 96.44 101 SER A N 1
ATOM 750 C CA . SER A 1 101 ? -20.281 5.551 28.867 1.00 96.44 101 SER A CA 1
ATOM 751 C C . SER A 1 101 ? -19.209 6.540 29.338 1.00 96.44 101 SER A C 1
ATOM 753 O O . SER A 1 101 ? -18.020 6.324 29.102 1.00 96.44 101 SER A O 1
ATOM 755 N N . LEU A 1 102 ? -19.616 7.624 30.004 1.00 97.38 102 LEU A N 1
ATOM 756 C CA . LEU A 1 102 ? -18.721 8.628 30.596 1.00 97.38 102 LEU A CA 1
ATOM 757 C C . LEU A 1 102 ? -18.641 8.410 32.111 1.00 97.38 102 LEU A C 1
ATOM 759 O O . LEU A 1 102 ? -19.671 8.269 32.766 1.00 97.38 102 LEU A O 1
ATOM 763 N N . LEU A 1 103 ? -17.423 8.366 32.650 1.00 93.38 103 LEU A N 1
ATOM 764 C CA . LEU A 1 103 ? -17.140 8.109 34.061 1.00 93.38 103 LEU A CA 1
ATOM 765 C C . LEU A 1 103 ? -16.462 9.329 34.701 1.00 93.38 103 LEU A C 1
ATOM 767 O O . LEU A 1 103 ? -15.566 9.933 34.106 1.00 93.38 103 LEU A O 1
ATOM 771 N N . ASP A 1 104 ? -16.883 9.655 35.921 1.00 86.31 104 ASP A N 1
ATOM 772 C CA . ASP A 1 104 ? -16.302 10.712 36.762 1.00 86.31 104 ASP A CA 1
ATOM 773 C C . ASP A 1 104 ? -15.008 10.263 37.449 1.00 86.31 104 ASP A C 1
ATOM 775 O O . ASP A 1 104 ? -14.840 9.053 37.719 1.00 86.31 104 ASP A O 1
#

Foldseek 3Di:
DDDDDDDPPPPVVVVVVVVVVVVVVVVVVVVVVVVVVVVVVVVVVVCVVPPDPPPDPPPDDDPDPPPPDPPDDDDQKDFDADPVRHTAWIWHQDPVGTDIDGDD

Mean predicted aligned error: 18.94 Å

pLDDT: mean 80.66, std 17.68, range [41.69, 97.56]

Sequence (104 aa):
MSVPPAETCRMDSADHRALAAR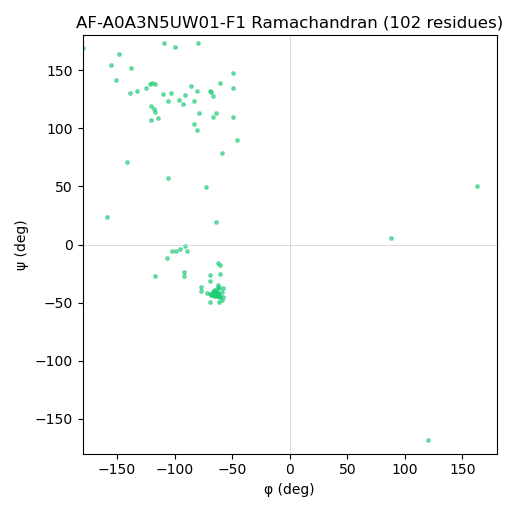LDRLERENRRMKQAGSLALLSMAAVLVIAPTSVVKKEGEAATTTIAGPREIEAKGFVLVDPMGKKRATLQMTDQGPELSLLD

Solvent-accessible surface area (backbone atoms only — not comparable to full-atom values): 6771 Å² total; per-residue (Å²): 141,85,85,88,88,85,76,81,77,63,58,61,63,53,51,53,51,55,50,49,57,49,50,58,48,50,50,55,52,49,54,50,49,50,52,52,51,52,51,51,52,52,52,51,51,51,46,64,73,69,50,71,93,76,84,75,79,77,89,80,74,78,97,63,91,68,75,91,58,74,97,70,81,94,66,77,55,49,75,42,62,48,100,86,69,48,63,38,34,39,41,35,68,50,101,90,42,80,45,79,48,81,45,127